Protein AF-A0A1Z9DWP8-F1 (afdb_monomer_lite)

Secondary structure (DSSP, 8-state):
-PPPP--TT--TT----HHHHHHHHHHHHHHHHHHHHHHHHHS---HHHHHHHHHHHHHHHHHHHHHHHHHHHHHHHHHHHHHH-----GGGS-GGGGHHHHHHHHHHHHT-

pLDDT: mean 84.22, std 15.99, range [38.56, 97.0]

Sequence (112 aa):
MPKPIPIDSVTPDDLCSRGEFKAQRDKLESLLREASKAALSQADVPAAERRRAETTLERDVEQRLQRLILRAKGIVSEEMLVRHQREIPVDEIPDYAVTHLLVELGEQELRS

Foldseek 3Di:
DDDDDPPVVPPPDPLQDPVLLVVLLVVLLVLQLVLLVVVVVPDPDDPVCSVVSNVVSNVVSVVVSVVQLLVLLVVVQVCCCPVVVDHDDSVNDDSSNSSVSSVVSSVVVSVD

Structure (mmCIF, N/CA/C/O backbone):
data_AF-A0A1Z9DWP8-F1
#
_entry.id   AF-A0A1Z9DWP8-F1
#
loop_
_atom_site.group_PDB
_atom_site.id
_atom_site.type_symbol
_atom_site.label_atom_id
_atom_site.label_alt_id
_atom_site.label_comp_id
_atom_site.label_asym_id
_atom_site.label_entity_id
_atom_site.label_seq_id
_atom_site.pdbx_PDB_ins_code
_atom_site.Cartn_x
_atom_site.Cartn_y
_atom_si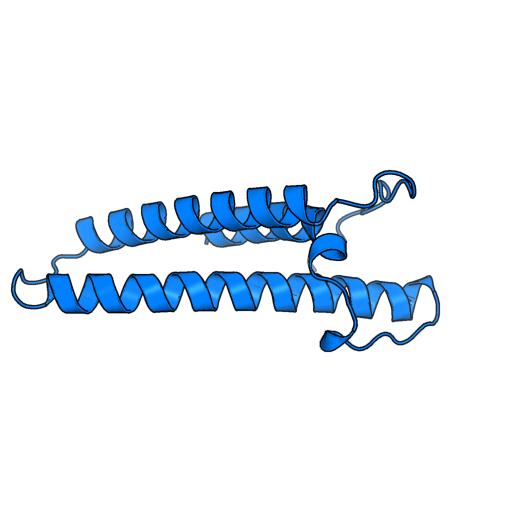te.Cartn_z
_atom_site.occupancy
_atom_site.B_iso_or_equiv
_atom_site.auth_seq_id
_atom_site.auth_comp_id
_atom_site.auth_asym_id
_atom_site.auth_atom_id
_atom_site.pdbx_PDB_model_num
ATOM 1 N N . MET A 1 1 ? -15.247 -6.890 -19.245 1.00 38.56 1 MET A N 1
ATOM 2 C CA . MET A 1 1 ? -13.783 -6.792 -19.412 1.00 38.56 1 MET A CA 1
ATOM 3 C C . MET A 1 1 ? -13.350 -5.440 -18.872 1.00 38.56 1 MET A C 1
ATOM 5 O O . MET A 1 1 ? -13.897 -4.449 -19.350 1.00 38.56 1 MET A O 1
ATOM 9 N N . PRO A 1 2 ? -12.507 -5.370 -17.831 1.00 42.38 2 PRO A N 1
ATOM 10 C CA . PRO A 1 2 ? -12.035 -4.091 -17.318 1.00 42.38 2 PRO A CA 1
ATOM 11 C C . PRO A 1 2 ? -11.121 -3.440 -18.361 1.00 42.38 2 PRO A C 1
ATOM 13 O O . PRO A 1 2 ? -10.312 -4.102 -19.007 1.00 42.38 2 PRO A O 1
ATOM 16 N N . LYS A 1 3 ? -11.343 -2.147 -18.583 1.00 41.00 3 LYS A N 1
ATOM 17 C CA . LYS A 1 3 ? -10.651 -1.327 -19.578 1.00 41.00 3 LYS A CA 1
ATOM 18 C C . LYS A 1 3 ? -9.182 -1.168 -19.148 1.00 41.00 3 LYS A C 1
ATOM 20 O O . LYS A 1 3 ? -8.969 -0.875 -17.972 1.00 41.00 3 LYS A O 1
ATOM 25 N N . PRO A 1 4 ? -8.190 -1.345 -20.039 1.00 45.81 4 PRO A N 1
ATOM 26 C CA . PRO A 1 4 ? -6.804 -1.056 -19.695 1.00 45.81 4 PRO A CA 1
ATOM 27 C C . PRO A 1 4 ? -6.681 0.440 -19.395 1.00 45.81 4 PRO A C 1
ATOM 29 O O . PRO A 1 4 ? -7.149 1.276 -20.171 1.00 45.81 4 PRO A O 1
ATOM 32 N N . ILE A 1 5 ? -6.125 0.764 -18.229 1.00 53.78 5 ILE A N 1
ATOM 33 C CA . ILE A 1 5 ? -5.835 2.140 -17.827 1.00 53.78 5 ILE A CA 1
ATOM 34 C C . ILE A 1 5 ? -4.686 2.618 -18.730 1.00 53.78 5 ILE A C 1
ATOM 36 O O . ILE A 1 5 ? -3.637 1.970 -18.741 1.00 53.78 5 ILE A O 1
ATOM 40 N N . PRO A 1 6 ? -4.857 3.686 -19.528 1.00 45.09 6 PRO A N 1
ATOM 41 C CA . PRO A 1 6 ? -3.777 4.210 -20.348 1.00 45.09 6 PRO A CA 1
ATOM 42 C C . PRO A 1 6 ? -2.810 4.978 -19.444 1.00 45.09 6 PRO A C 1
ATOM 44 O O . PRO A 1 6 ? -3.057 6.130 -19.098 1.00 45.09 6 PRO A O 1
ATOM 47 N N . ILE A 1 7 ? -1.713 4.328 -19.055 1.00 54.25 7 ILE A N 1
ATOM 48 C CA . ILE A 1 7 ? -0.571 4.956 -18.374 1.00 54.25 7 ILE A CA 1
ATOM 49 C C . ILE A 1 7 ? 0.404 5.474 -19.445 1.00 54.25 7 ILE A C 1
ATOM 51 O O . ILE A 1 7 ? 1.551 5.045 -19.524 1.00 54.25 7 ILE A O 1
ATOM 55 N N . ASP A 1 8 ? -0.074 6.348 -20.333 1.00 44.00 8 ASP A N 1
ATOM 56 C CA . ASP A 1 8 ? 0.761 7.020 -21.350 1.00 44.00 8 ASP A CA 1
ATOM 57 C C . ASP A 1 8 ? 1.353 8.345 -20.832 1.00 44.00 8 ASP A C 1
ATOM 59 O O . ASP A 1 8 ? 1.850 9.171 -21.593 1.00 44.00 8 ASP A O 1
ATOM 63 N N . SER A 1 9 ? 1.347 8.549 -19.513 1.00 40.53 9 SER A N 1
ATOM 64 C CA . SER A 1 9 ? 2.033 9.654 -18.837 1.00 40.53 9 SER A CA 1
ATOM 65 C C . SER A 1 9 ? 3.216 9.179 -17.993 1.00 40.53 9 SER A C 1
ATOM 67 O O . SER A 1 9 ? 3.551 9.811 -16.993 1.00 40.53 9 SER 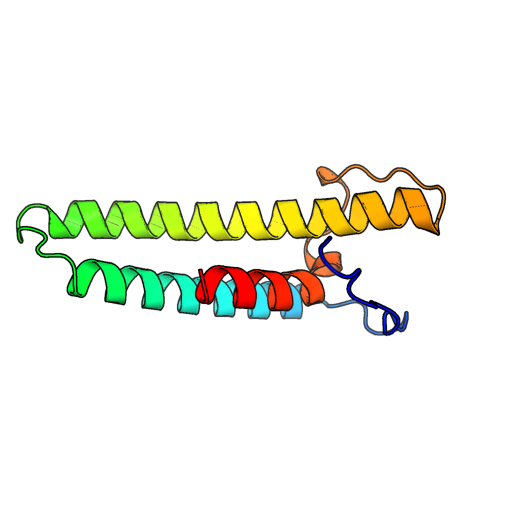A O 1
ATOM 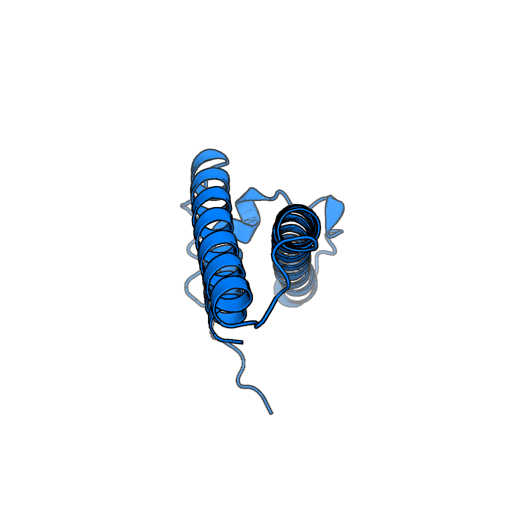69 N N . VAL A 1 10 ? 3.873 8.079 -18.380 1.00 48.06 10 VAL A N 1
ATOM 70 C CA . VAL A 1 10 ? 5.217 7.763 -17.872 1.00 48.06 10 VAL A CA 1
ATOM 71 C C . VAL A 1 10 ? 6.210 8.653 -18.620 1.00 48.06 10 VAL A C 1
ATOM 73 O O . VAL A 1 10 ? 6.958 8.209 -19.485 1.00 48.06 10 VAL A O 1
ATOM 76 N N . THR A 1 11 ? 6.172 9.957 -18.339 1.00 43.41 11 THR A N 1
ATOM 77 C CA . THR A 1 11 ? 7.302 10.835 -18.640 1.00 43.41 11 THR A CA 1
ATOM 78 C C . THR A 1 11 ? 8.495 10.358 -17.811 1.00 43.41 11 THR A C 1
ATOM 80 O O . THR A 1 11 ? 8.395 10.321 -16.581 1.00 43.41 11 THR A O 1
ATOM 83 N N . PRO A 1 12 ? 9.614 9.980 -18.446 1.00 52.19 12 PRO A N 1
ATOM 84 C CA . PRO A 1 12 ? 10.823 9.590 -17.749 1.00 52.19 12 PRO A CA 1
ATOM 85 C C . PRO A 1 12 ? 11.597 10.861 -17.388 1.00 52.19 12 PRO A C 1
ATOM 87 O O . PRO A 1 12 ? 12.427 11.269 -18.181 1.00 52.19 12 PRO A O 1
ATOM 90 N N . ASP A 1 13 ? 11.306 11.513 -16.254 1.00 41.75 13 ASP A N 1
ATOM 91 C CA . ASP A 1 13 ? 12.200 12.561 -15.706 1.00 41.75 13 ASP A CA 1
ATOM 92 C C . ASP A 1 13 ? 11.973 12.918 -14.221 1.00 41.75 13 ASP A C 1
ATOM 94 O O . ASP A 1 13 ? 12.925 13.320 -13.557 1.00 41.75 13 ASP A O 1
ATOM 98 N N . ASP A 1 14 ? 10.795 12.675 -13.634 1.00 48.16 14 ASP A N 1
ATOM 99 C CA . ASP A 1 14 ? 10.634 12.741 -12.172 1.00 48.16 14 ASP A CA 1
ATOM 100 C C . ASP A 1 14 ? 10.776 11.336 -11.584 1.00 48.16 14 ASP A C 1
ATOM 102 O O . ASP A 1 14 ? 9.808 10.605 -11.369 1.00 48.16 14 ASP A O 1
ATOM 106 N N . LEU A 1 15 ? 12.024 10.928 -11.339 1.00 56.00 15 LEU A N 1
ATOM 107 C CA . LEU A 1 15 ? 12.308 9.825 -10.425 1.00 56.00 15 LEU A CA 1
ATOM 108 C C . LEU A 1 15 ? 11.670 10.182 -9.079 1.00 56.00 15 LEU A C 1
ATOM 110 O O . LEU A 1 15 ? 12.280 10.922 -8.306 1.00 56.00 15 LEU A O 1
ATOM 114 N N . CYS A 1 16 ? 10.459 9.676 -8.806 1.00 65.06 16 CYS A N 1
ATOM 115 C CA . CYS A 1 16 ? 9.807 9.870 -7.517 1.00 65.06 16 CYS A CA 1
ATOM 116 C C . CYS A 1 16 ? 10.829 9.574 -6.423 1.00 65.06 16 CYS A C 1
ATOM 118 O O . CYS A 1 16 ? 11.424 8.495 -6.352 1.00 65.06 16 CYS A O 1
ATOM 120 N N . SER A 1 17 ? 11.094 10.579 -5.607 1.00 82.94 17 SER A N 1
ATOM 121 C CA . SER A 1 17 ? 12.108 10.507 -4.582 1.00 82.94 17 SER A CA 1
ATOM 122 C C . SER A 1 17 ? 11.655 9.555 -3.478 1.00 82.94 17 SER A C 1
ATOM 124 O O . SER A 1 17 ? 10.467 9.356 -3.213 1.00 82.94 17 SER A O 1
ATOM 126 N N . ARG A 1 18 ? 12.621 9.005 -2.735 1.00 87.19 18 ARG A N 1
ATOM 127 C CA . ARG A 1 18 ? 12.322 8.254 -1.501 1.00 87.19 18 ARG A CA 1
ATOM 128 C C . ARG A 1 18 ? 11.477 9.075 -0.515 1.00 87.19 18 ARG A C 1
ATOM 130 O O . ARG A 1 18 ? 10.720 8.498 0.260 1.00 87.19 18 ARG A O 1
ATOM 137 N N . GLY A 1 19 ? 11.623 10.403 -0.539 1.00 89.00 19 GLY A N 1
ATOM 138 C CA . GLY A 1 19 ? 10.850 11.330 0.284 1.00 89.00 19 GLY A CA 1
ATOM 139 C C . GLY A 1 19 ? 9.382 11.400 -0.131 1.00 89.00 19 GLY A C 1
ATOM 140 O O . GLY A 1 19 ? 8.513 11.289 0.728 1.00 89.00 19 GLY A O 1
ATOM 141 N N . GLU A 1 20 ? 9.103 11.512 -1.428 1.00 90.19 20 GLU A N 1
ATOM 142 C CA . GLU A 1 20 ? 7.732 11.527 -1.958 1.00 90.19 20 GLU A CA 1
ATOM 143 C C . GLU A 1 20 ? 7.020 10.203 -1.728 1.00 90.19 20 GLU A C 1
ATOM 145 O O . GLU A 1 20 ? 5.876 10.198 -1.280 1.00 90.19 20 GLU A O 1
ATOM 150 N N . PHE A 1 21 ? 7.719 9.084 -1.937 1.00 93.06 21 PHE A N 1
ATOM 151 C CA . PHE A 1 21 ? 7.178 7.774 -1.597 1.00 93.06 21 PHE A CA 1
ATOM 152 C C . PHE A 1 21 ? 6.761 7.711 -0.130 1.00 93.06 21 PHE A C 1
ATOM 154 O O . PHE A 1 21 ? 5.638 7.323 0.185 1.00 93.06 21 PHE A O 1
ATOM 161 N N . LYS A 1 22 ? 7.656 8.128 0.774 1.00 94.06 22 LYS A N 1
ATOM 162 C CA . LYS A 1 22 ? 7.370 8.132 2.206 1.00 94.06 22 LYS A CA 1
ATOM 163 C C . LYS A 1 22 ? 6.182 9.038 2.530 1.00 94.06 22 LYS A C 1
ATOM 165 O O . LYS A 1 22 ? 5.280 8.604 3.232 1.00 94.06 22 LYS A O 1
ATOM 170 N N . ALA A 1 23 ? 6.143 10.251 1.984 1.00 93.62 23 ALA A N 1
ATOM 171 C CA . ALA A 1 23 ? 5.039 11.181 2.203 1.00 93.62 23 ALA A CA 1
ATOM 172 C C . ALA A 1 23 ? 3.698 10.603 1.725 1.00 93.62 23 ALA A C 1
ATOM 174 O O . ALA A 1 23 ? 2.692 10.704 2.428 1.00 93.62 23 ALA A O 1
ATOM 175 N N . GLN A 1 24 ? 3.684 9.955 0.559 1.00 93.19 24 GLN A N 1
ATOM 176 C CA . GLN A 1 24 ? 2.482 9.330 0.023 1.00 93.19 24 GLN A CA 1
ATOM 177 C C . GLN A 1 24 ? 2.055 8.109 0.843 1.00 93.19 24 GLN A C 1
ATOM 179 O O . GLN A 1 24 ? 0.867 7.933 1.113 1.00 93.19 24 GLN A O 1
ATOM 184 N N . ARG A 1 25 ? 3.018 7.296 1.285 1.00 94.69 25 ARG A N 1
ATOM 185 C CA . ARG A 1 25 ? 2.784 6.161 2.178 1.00 94.69 25 ARG A CA 1
ATOM 186 C C . ARG A 1 25 ? 2.174 6.615 3.503 1.00 94.69 25 ARG A C 1
ATOM 188 O O . ARG A 1 25 ? 1.147 6.080 3.904 1.00 94.69 25 ARG A O 1
ATOM 195 N N . ASP A 1 26 ? 2.770 7.619 4.141 1.00 95.44 26 ASP A N 1
ATOM 196 C CA . ASP A 1 26 ? 2.329 8.163 5.430 1.00 95.44 26 ASP A CA 1
ATOM 197 C C . ASP A 1 26 ? 0.924 8.786 5.308 1.00 95.44 26 ASP A C 1
ATOM 199 O O . ASP A 1 26 ? 0.061 8.587 6.167 1.00 95.44 26 ASP A O 1
ATOM 203 N N . LYS A 1 27 ? 0.650 9.485 4.197 1.00 95.25 27 LYS A N 1
ATOM 204 C CA . LYS A 1 27 ? -0.685 10.012 3.886 1.00 95.25 27 LYS A CA 1
ATOM 205 C C . LYS A 1 27 ? -1.717 8.889 3.767 1.00 95.25 27 LYS A C 1
ATOM 207 O O . LYS A 1 27 ? -2.791 8.983 4.359 1.00 95.25 27 LYS A O 1
ATOM 212 N N . LEU A 1 28 ? -1.403 7.836 3.013 1.00 94.69 28 LEU A N 1
ATOM 213 C CA . LEU A 1 28 ? -2.304 6.701 2.824 1.00 94.69 28 LEU A CA 1
ATOM 214 C C . LEU A 1 28 ? -2.536 5.933 4.132 1.00 94.69 28 LEU A C 1
ATOM 216 O O . LEU A 1 28 ? -3.670 5.564 4.426 1.00 94.69 28 LEU A O 1
ATOM 220 N N . GLU A 1 29 ? -1.495 5.756 4.947 1.00 95.56 29 GLU A N 1
ATOM 221 C CA . GLU A 1 29 ? -1.600 5.167 6.284 1.00 95.56 29 GLU A CA 1
ATOM 222 C C . GLU A 1 29 ? -2.587 5.953 7.163 1.00 95.56 29 GLU A C 1
ATOM 224 O O . GLU A 1 29 ? -3.473 5.357 7.778 1.00 95.56 29 GLU A O 1
ATOM 229 N N . SER A 1 30 ? -2.488 7.290 7.180 1.00 95.44 30 SER A N 1
ATOM 230 C CA . SER A 1 30 ? -3.418 8.144 7.933 1.00 95.44 30 SER A CA 1
ATOM 231 C C . SER A 1 30 ? -4.862 7.958 7.470 1.00 95.44 30 SER A C 1
ATOM 233 O O . SER A 1 30 ? -5.748 7.756 8.300 1.00 95.44 30 SER A O 1
ATOM 235 N N . LEU A 1 31 ? -5.096 7.956 6.154 1.00 94.44 31 LEU A N 1
ATOM 236 C CA . LEU A 1 31 ? -6.434 7.790 5.581 1.00 94.44 31 LEU A CA 1
ATOM 237 C C . LEU A 1 31 ? -7.030 6.411 5.899 1.00 94.44 31 LEU A C 1
ATOM 239 O O . LEU A 1 31 ? -8.187 6.318 6.307 1.00 94.44 31 LEU A O 1
ATOM 243 N N . LEU A 1 32 ? -6.241 5.340 5.772 1.00 93.06 32 LEU A N 1
ATOM 244 C CA . LEU A 1 32 ? -6.676 3.983 6.116 1.00 93.06 32 LEU A CA 1
ATOM 245 C C . LEU A 1 32 ? -6.989 3.853 7.609 1.00 93.06 32 LEU A C 1
ATOM 247 O O . LEU A 1 32 ? -7.978 3.216 7.985 1.00 93.06 32 LEU A O 1
ATOM 251 N N . ARG A 1 33 ? -6.180 4.478 8.470 1.00 93.75 33 ARG A N 1
ATOM 252 C CA . ARG A 1 33 ? -6.411 4.512 9.917 1.00 93.75 33 ARG A CA 1
ATOM 253 C C . ARG A 1 33 ? -7.691 5.273 10.261 1.00 93.75 33 ARG A C 1
ATOM 255 O O . ARG A 1 33 ? -8.464 4.805 11.094 1.00 93.75 33 ARG A O 1
ATOM 262 N N . GLU A 1 34 ? -7.938 6.417 9.631 1.00 92.06 34 GLU A N 1
ATOM 263 C CA . GLU A 1 34 ? -9.166 7.200 9.813 1.00 92.06 34 GLU A CA 1
ATOM 264 C C . GLU A 1 34 ? -10.408 6.426 9.363 1.00 92.06 34 GLU A C 1
ATOM 266 O O . GLU A 1 34 ? -11.358 6.301 10.140 1.00 92.06 34 GLU A O 1
ATOM 271 N N . ALA A 1 35 ? -10.372 5.826 8.171 1.00 88.88 35 ALA A N 1
ATOM 272 C CA . ALA A 1 35 ? -11.450 4.982 7.659 1.00 88.88 35 ALA A CA 1
ATOM 273 C C . ALA A 1 35 ? -11.735 3.791 8.591 1.00 88.88 35 ALA A C 1
ATOM 275 O O . ALA A 1 35 ? -12.885 3.524 8.945 1.00 88.88 35 ALA A O 1
ATOM 276 N N . SER A 1 36 ? -10.686 3.125 9.075 1.00 88.06 36 SER A N 1
ATOM 277 C CA . SER A 1 36 ? -10.805 1.989 9.994 1.00 88.06 36 SER A CA 1
ATOM 278 C C . SER A 1 36 ? -11.395 2.390 11.352 1.00 88.06 36 SER A C 1
ATOM 280 O O . SER A 1 36 ? -12.249 1.691 11.899 1.00 88.06 36 SER A O 1
ATOM 282 N N . LYS A 1 37 ? -10.988 3.543 11.898 1.00 87.94 37 LYS A N 1
ATOM 283 C CA . LYS A 1 37 ? -11.557 4.094 13.139 1.00 87.94 37 LYS A CA 1
ATOM 284 C C . LYS A 1 37 ? -13.018 4.501 12.972 1.00 87.94 37 LYS A C 1
ATOM 286 O O . LYS A 1 37 ? -13.810 4.278 13.890 1.00 87.94 37 LYS A O 1
ATOM 291 N N . ALA A 1 38 ? -13.379 5.080 11.826 1.00 87.31 38 ALA A N 1
ATOM 292 C CA . ALA A 1 38 ? -14.763 5.406 11.508 1.00 87.31 38 ALA A CA 1
ATOM 293 C C . ALA A 1 38 ? -15.621 4.132 11.457 1.00 87.31 38 ALA A C 1
ATOM 295 O O . ALA A 1 38 ? -16.662 4.080 12.111 1.00 8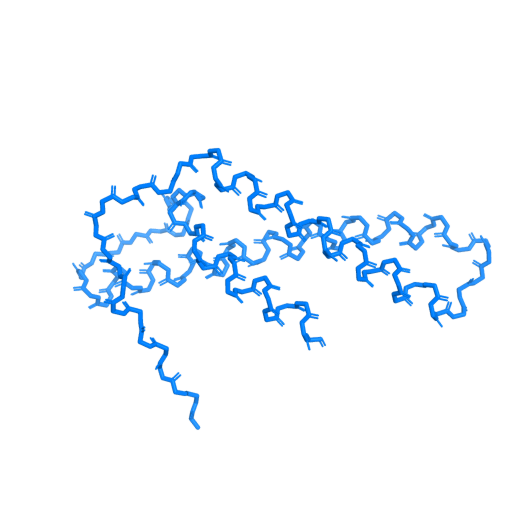7.31 38 ALA A O 1
ATOM 296 N N . ALA A 1 39 ? -15.134 3.077 10.795 1.00 85.75 39 ALA A N 1
ATOM 297 C CA . ALA A 1 39 ? -15.805 1.780 10.738 1.00 85.75 39 ALA A CA 1
ATOM 298 C C . ALA A 1 39 ? -15.976 1.141 12.130 1.00 85.75 39 ALA A C 1
ATOM 300 O O . ALA A 1 39 ? -17.075 0.716 12.480 1.00 85.75 39 ALA A O 1
ATOM 301 N N . LEU A 1 40 ? -14.934 1.141 12.973 1.00 84.94 40 LEU A N 1
ATOM 302 C CA . LEU A 1 40 ? -15.049 0.660 14.358 1.00 84.94 40 LEU A CA 1
ATOM 303 C C . LEU A 1 40 ? -16.019 1.478 15.208 1.00 84.94 40 LEU A C 1
ATOM 305 O O . LEU A 1 40 ? -16.633 0.929 16.114 1.00 84.94 40 LEU A O 1
ATOM 309 N N . SER A 1 41 ? -16.118 2.785 14.968 1.00 81.25 41 SER A N 1
ATOM 310 C CA . SER A 1 41 ? -17.026 3.645 15.734 1.00 81.25 41 SER A CA 1
ATOM 311 C C . SER A 1 41 ? -18.487 3.425 15.348 1.00 81.25 41 SER A C 1
ATOM 313 O O . SER A 1 41 ? -19.367 3.659 16.169 1.00 81.25 41 SER A O 1
ATOM 315 N N . GLN A 1 42 ? -18.742 2.984 14.114 1.00 81.38 42 GLN A N 1
ATOM 316 C CA . GLN A 1 42 ? -20.069 2.576 13.649 1.00 81.38 42 GLN A CA 1
ATOM 317 C C . GLN A 1 42 ? -20.429 1.151 14.084 1.00 81.38 42 GLN A C 1
ATOM 319 O O . GLN A 1 42 ? -21.608 0.829 14.210 1.00 81.38 42 GLN A O 1
ATOM 324 N N . ALA A 1 43 ? -19.431 0.298 14.307 1.00 78.81 43 ALA A N 1
ATOM 325 C CA . ALA A 1 43 ? -19.638 -1.037 14.838 1.00 78.81 43 ALA A CA 1
ATOM 326 C C . ALA A 1 43 ? -19.991 -0.977 16.335 1.00 78.81 43 ALA A C 1
ATOM 328 O O . ALA A 1 43 ? -19.342 -0.275 17.112 1.00 78.81 43 ALA A O 1
ATOM 329 N N . ASP A 1 44 ? -20.996 -1.747 16.754 1.00 78.19 44 ASP A N 1
ATOM 330 C CA . ASP A 1 44 ? -21.409 -1.857 18.160 1.00 78.19 44 ASP A CA 1
ATOM 331 C C . ASP A 1 44 ? -20.430 -2.753 18.943 1.00 78.19 44 ASP A C 1
ATOM 333 O O . ASP A 1 44 ? -20.729 -3.882 19.331 1.00 78.19 44 ASP A O 1
ATOM 337 N N . VAL A 1 45 ? -19.183 -2.285 19.073 1.00 78.81 45 VAL A N 1
ATOM 338 C CA . VAL A 1 45 ? -18.102 -3.015 19.743 1.00 78.81 45 VAL A CA 1
ATOM 339 C C . VAL A 1 45 ? -18.163 -2.745 21.248 1.00 78.81 45 VAL A C 1
ATOM 341 O O . VAL A 1 45 ? -18.038 -1.585 21.666 1.00 78.81 45 VAL A O 1
ATOM 344 N N . PRO A 1 46 ? -18.262 -3.788 22.095 1.00 80.94 46 PRO A N 1
ATOM 345 C CA . PRO A 1 46 ? -18.248 -3.627 23.543 1.00 80.94 46 PRO A CA 1
ATOM 346 C C . PRO A 1 46 ? -16.999 -2.880 24.027 1.00 80.94 46 PRO A C 1
ATOM 348 O O . PRO A 1 46 ? -15.882 -3.125 23.564 1.00 80.94 46 PRO A O 1
ATOM 351 N N . ALA A 1 47 ? -17.151 -2.016 25.035 1.00 77.50 47 ALA A N 1
ATOM 352 C CA . ALA A 1 47 ? -16.044 -1.221 25.581 1.00 77.50 47 ALA A CA 1
ATOM 353 C C . ALA A 1 47 ? -14.846 -2.076 26.052 1.00 77.50 47 ALA A C 1
ATOM 355 O O . ALA A 1 47 ? -13.698 -1.640 25.956 1.00 77.50 47 ALA A O 1
ATOM 356 N N . ALA A 1 48 ? -15.106 -3.307 26.508 1.00 79.56 48 ALA A N 1
ATOM 357 C CA . ALA A 1 48 ? -14.084 -4.272 26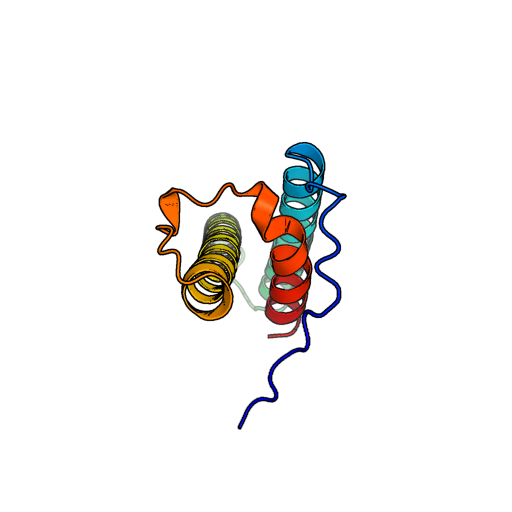.914 1.00 79.56 48 ALA A CA 1
ATOM 358 C C . ALA A 1 48 ? -13.228 -4.789 25.740 1.00 79.56 48 ALA A C 1
ATOM 360 O O . ALA A 1 48 ? -12.062 -5.132 25.929 1.00 79.56 48 ALA A O 1
ATOM 361 N N . GLU A 1 49 ? -13.777 -4.811 24.525 1.00 83.44 49 GLU A N 1
ATOM 362 C CA . GLU A 1 49 ? -13.104 -5.309 23.320 1.00 83.44 49 GLU A CA 1
ATOM 363 C C . GLU A 1 49 ? -12.477 -4.187 22.490 1.00 83.44 49 GLU A C 1
ATOM 365 O O . GLU A 1 49 ? -11.593 -4.438 21.671 1.00 83.44 49 GLU A O 1
ATOM 370 N N . ARG A 1 50 ? -12.857 -2.934 22.757 1.00 80.31 50 ARG A N 1
ATOM 371 C CA . ARG A 1 50 ? -12.434 -1.757 21.990 1.00 80.31 50 ARG A CA 1
ATOM 372 C C . ARG A 1 50 ? -10.914 -1.609 21.878 1.00 80.31 50 ARG A C 1
ATOM 374 O O . ARG A 1 50 ? -10.406 -1.432 20.778 1.00 80.31 50 ARG A O 1
ATOM 381 N N . ARG A 1 51 ? -10.164 -1.792 22.973 1.00 80.38 51 ARG A N 1
ATOM 382 C CA . ARG A 1 51 ? -8.683 -1.730 22.943 1.00 80.38 51 ARG A CA 1
ATOM 383 C C . ARG A 1 51 ? -8.053 -2.835 22.087 1.00 80.38 51 ARG A C 1
ATOM 385 O O . ARG A 1 51 ? -7.031 -2.625 21.431 1.00 80.38 51 ARG A O 1
ATOM 392 N N . ARG A 1 52 ? -8.650 -4.032 22.093 1.00 84.81 52 ARG A N 1
ATOM 393 C CA . ARG A 1 52 ? -8.195 -5.159 21.267 1.00 84.81 52 ARG A CA 1
ATOM 394 C C . ARG A 1 52 ? -8.526 -4.912 19.796 1.00 84.81 52 ARG A C 1
ATOM 396 O O . ARG A 1 52 ? -7.689 -5.194 18.939 1.00 84.81 52 ARG A O 1
ATOM 403 N N . ALA A 1 53 ? -9.702 -4.355 19.521 1.00 82.75 53 ALA A N 1
ATOM 404 C CA . ALA A 1 53 ? -10.124 -3.957 18.186 1.00 82.75 53 ALA A CA 1
ATOM 405 C C . ALA A 1 53 ? -9.194 -2.878 17.605 1.00 82.75 53 ALA A C 1
ATOM 407 O O . ALA A 1 53 ? -8.686 -3.054 16.504 1.00 82.75 53 ALA A O 1
ATOM 408 N N . GLU A 1 54 ? -8.858 -1.840 18.377 1.00 83.50 5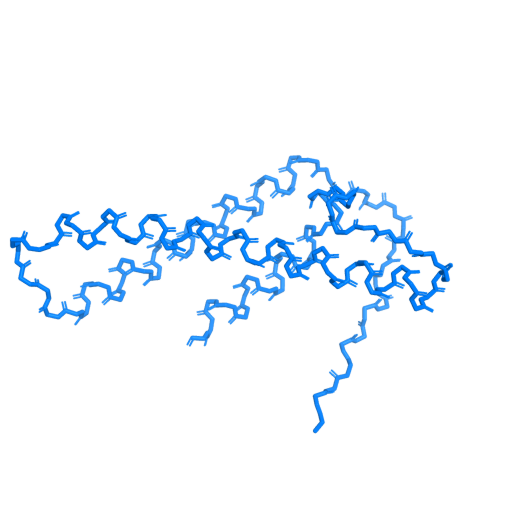4 GLU A N 1
ATOM 409 C CA . GLU A 1 54 ? -7.907 -0.788 17.977 1.00 83.50 54 GLU A CA 1
ATOM 410 C C . GLU A 1 54 ? -6.516 -1.351 17.642 1.00 83.50 54 GLU A C 1
ATOM 412 O O . GLU A 1 54 ? -5.954 -1.044 16.596 1.00 83.50 54 GLU A O 1
ATOM 417 N N . THR A 1 55 ? -5.977 -2.246 18.477 1.00 84.94 55 THR A N 1
ATOM 418 C CA . THR A 1 55 ? -4.674 -2.888 18.203 1.00 84.94 55 THR A CA 1
ATOM 419 C C . THR A 1 55 ? -4.713 -3.751 16.937 1.00 84.94 55 THR A C 1
ATOM 421 O O . THR A 1 55 ? -3.724 -3.864 16.212 1.00 84.94 55 THR A O 1
ATOM 424 N N . THR A 1 56 ? -5.854 -4.391 16.676 1.00 88.69 56 THR A N 1
ATOM 425 C CA . THR A 1 56 ? -6.052 -5.222 15.482 1.00 88.69 56 THR A CA 1
ATOM 426 C C . THR A 1 56 ? -6.145 -4.358 14.229 1.00 88.69 56 THR A C 1
ATOM 428 O O . THR A 1 56 ? -5.563 -4.727 13.213 1.00 88.69 56 THR A O 1
ATOM 431 N N . LEU A 1 57 ? -6.781 -3.185 14.314 1.00 87.94 57 LEU A N 1
ATOM 432 C CA . LEU A 1 57 ? -6.818 -2.232 13.207 1.00 87.94 57 LEU A CA 1
ATOM 433 C C . LEU A 1 57 ? -5.435 -1.749 12.801 1.00 87.94 57 LEU A C 1
ATOM 435 O O . LEU A 1 57 ? -5.148 -1.712 11.615 1.00 87.94 57 LEU A O 1
ATOM 439 N N . GLU A 1 58 ? -4.577 -1.379 13.753 1.00 88.50 58 GLU A N 1
ATOM 440 C CA . GLU A 1 58 ? -3.239 -0.877 13.412 1.00 88.50 58 GLU A CA 1
ATOM 441 C C . GLU A 1 58 ? -2.434 -1.928 12.631 1.00 88.50 58 GLU A C 1
ATOM 443 O O . GLU A 1 58 ? -1.735 -1.608 11.672 1.00 88.50 58 GLU A O 1
ATOM 448 N N . ARG A 1 59 ? -2.599 -3.211 12.979 1.00 90.19 59 ARG A N 1
ATOM 449 C CA . ARG A 1 59 ? -2.009 -4.318 12.213 1.00 90.19 59 ARG A CA 1
ATOM 450 C C . ARG A 1 59 ? -2.654 -4.489 10.840 1.00 90.19 59 ARG A C 1
ATOM 452 O O . ARG A 1 59 ? -1.939 -4.774 9.885 1.00 90.19 59 ARG A O 1
ATOM 459 N N . ASP A 1 60 ? -3.971 -4.340 10.740 1.00 91.88 60 ASP A N 1
ATOM 460 C CA . ASP A 1 60 ? -4.680 -4.439 9.461 1.00 91.88 60 ASP A CA 1
ATOM 461 C C . ASP A 1 60 ? -4.284 -3.302 8.507 1.00 91.88 60 ASP A C 1
ATOM 463 O O . ASP A 1 60 ? -4.027 -3.555 7.335 1.00 91.88 60 ASP A O 1
ATOM 467 N N . VAL A 1 61 ? -4.136 -2.071 9.009 1.00 93.06 61 VAL A N 1
ATOM 468 C CA . VAL A 1 61 ? -3.673 -0.911 8.227 1.00 93.06 61 VAL A CA 1
ATOM 469 C C . VAL A 1 61 ? -2.283 -1.165 7.648 1.00 93.06 61 VAL A C 1
ATOM 471 O O . VAL A 1 61 ? -2.093 -1.014 6.441 1.00 93.06 61 VAL A O 1
ATOM 474 N N . GLU A 1 62 ? -1.331 -1.612 8.471 1.00 93.69 62 GLU A N 1
ATOM 475 C CA . GLU A 1 62 ? 0.022 -1.943 8.009 1.00 93.69 62 GLU A CA 1
ATOM 476 C C . GLU A 1 62 ? -0.008 -3.054 6.945 1.00 93.69 62 GLU A C 1
ATOM 478 O O . GLU A 1 62 ? 0.621 -2.941 5.893 1.00 93.69 62 GLU A O 1
ATOM 483 N N . GLN A 1 63 ? -0.795 -4.112 7.164 1.00 94.69 63 GLN A N 1
ATOM 484 C CA . GLN A 1 63 ? -0.926 -5.203 6.197 1.00 94.69 63 GLN A CA 1
ATOM 485 C C . GLN A 1 63 ? -1.564 -4.750 4.880 1.00 94.69 63 GLN A C 1
ATOM 487 O O . GLN A 1 63 ? -1.120 -5.170 3.811 1.00 94.69 63 GLN A O 1
ATOM 492 N N . ARG A 1 64 ? -2.596 -3.900 4.928 1.00 93.88 64 ARG A N 1
ATOM 493 C CA . ARG A 1 64 ? -3.214 -3.313 3.730 1.00 93.88 64 ARG A CA 1
ATOM 494 C C . ARG A 1 64 ? -2.200 -2.497 2.948 1.00 93.88 64 ARG A C 1
ATOM 496 O O . ARG A 1 64 ? -2.052 -2.710 1.749 1.00 93.88 64 ARG A O 1
ATOM 503 N N . LEU A 1 65 ? -1.453 -1.634 3.628 1.00 95.19 65 LEU A N 1
ATOM 504 C CA . LEU A 1 65 ? -0.425 -0.812 3.005 1.00 95.19 65 LEU A CA 1
ATOM 505 C C . LEU A 1 65 ? 0.655 -1.670 2.324 1.00 95.19 65 LEU A C 1
ATOM 507 O O . LEU A 1 65 ? 0.986 -1.433 1.163 1.00 95.19 65 LEU A O 1
ATOM 511 N N . GLN A 1 66 ? 1.145 -2.717 2.994 1.00 95.06 66 GLN A N 1
ATOM 512 C CA . GLN A 1 66 ? 2.109 -3.659 2.415 1.00 95.06 66 GLN A CA 1
ATOM 513 C C . GLN A 1 66 ? 1.548 -4.393 1.191 1.00 95.06 66 GLN A C 1
ATOM 515 O O . GLN A 1 66 ? 2.242 -4.522 0.181 1.00 95.06 66 GLN A O 1
ATOM 520 N N . ARG A 1 67 ? 0.281 -4.834 1.239 1.00 96.00 67 ARG A N 1
ATOM 521 C CA . ARG A 1 67 ? -0.395 -5.455 0.087 1.00 96.00 67 ARG A CA 1
ATOM 522 C C . ARG A 1 67 ? -0.499 -4.493 -1.094 1.00 96.00 67 ARG A C 1
ATOM 524 O O . ARG A 1 67 ? -0.258 -4.913 -2.224 1.00 96.00 67 ARG A O 1
ATOM 531 N N . LEU A 1 68 ? -0.815 -3.220 -0.850 1.00 95.94 68 LEU A N 1
ATOM 532 C CA . LEU A 1 68 ? -0.893 -2.202 -1.901 1.00 95.94 68 LEU A CA 1
ATOM 533 C C . LEU A 1 68 ? 0.473 -1.946 -2.540 1.00 95.94 68 LEU A C 1
ATOM 535 O O . LEU A 1 68 ? 0.567 -1.930 -3.765 1.00 95.94 68 LEU A O 1
ATOM 539 N N . ILE A 1 69 ? 1.534 -1.825 -1.737 1.00 95.81 69 ILE A N 1
ATOM 540 C CA . ILE A 1 69 ? 2.904 -1.651 -2.244 1.00 95.81 69 ILE A CA 1
ATOM 541 C C . ILE A 1 69 ? 3.329 -2.865 -3.079 1.00 95.81 69 ILE A C 1
ATOM 543 O O . ILE A 1 69 ? 3.814 -2.698 -4.196 1.00 95.81 69 ILE A O 1
ATOM 547 N N . LEU A 1 70 ? 3.112 -4.087 -2.584 1.00 97.00 70 LEU A N 1
ATOM 548 C CA . LEU A 1 70 ? 3.436 -5.311 -3.325 1.00 97.00 70 LEU A CA 1
ATOM 549 C C . LEU A 1 70 ? 2.660 -5.410 -4.639 1.00 97.00 70 LEU A C 1
ATOM 551 O O . LEU A 1 70 ? 3.238 -5.756 -5.666 1.00 97.00 70 LEU A O 1
ATOM 555 N N . ARG A 1 71 ? 1.369 -5.066 -4.628 1.00 96.69 71 ARG A N 1
ATOM 556 C CA . ARG A 1 71 ? 0.544 -5.030 -5.839 1.00 96.69 71 ARG A CA 1
ATOM 557 C C . ARG A 1 71 ? 1.075 -4.009 -6.841 1.00 96.69 71 ARG A C 1
ATOM 559 O O . ARG A 1 71 ? 1.192 -4.330 -8.018 1.00 96.69 71 ARG A O 1
ATOM 566 N N . ALA A 1 72 ? 1.435 -2.815 -6.377 1.00 96.06 72 ALA A N 1
ATOM 567 C CA . ALA A 1 72 ? 2.009 -1.771 -7.214 1.00 96.06 72 ALA A CA 1
ATOM 568 C C . ALA A 1 72 ? 3.334 -2.220 -7.856 1.00 96.06 72 ALA A C 1
ATOM 570 O O . ALA A 1 72 ? 3.545 -2.038 -9.052 1.00 96.06 72 ALA A O 1
ATOM 571 N N . LYS A 1 73 ? 4.199 -2.892 -7.088 1.00 96.00 73 LYS A N 1
ATOM 572 C CA . LYS A 1 73 ? 5.440 -3.479 -7.614 1.00 96.00 73 LYS A CA 1
ATOM 573 C C . LYS A 1 73 ? 5.175 -4.606 -8.607 1.00 96.00 73 LYS A C 1
ATOM 575 O O . LYS A 1 73 ? 5.863 -4.685 -9.615 1.00 96.00 73 LYS A O 1
ATOM 580 N N . GLY A 1 74 ? 4.162 -5.437 -8.364 1.00 96.25 74 GLY A N 1
ATOM 581 C CA . GLY A 1 74 ? 3.713 -6.457 -9.314 1.00 96.25 74 GLY A CA 1
ATOM 582 C C . GLY A 1 74 ? 3.314 -5.863 -10.667 1.00 96.25 74 GLY A C 1
ATOM 583 O O . GLY A 1 74 ? 3.735 -6.378 -11.695 1.00 96.25 74 GLY A O 1
ATOM 584 N N . ILE A 1 75 ? 2.592 -4.736 -10.665 1.00 95.75 75 ILE A N 1
ATOM 585 C CA . ILE A 1 75 ? 2.217 -4.015 -11.893 1.00 95.75 75 ILE A CA 1
ATOM 586 C C . ILE A 1 75 ? 3.463 -3.524 -12.641 1.00 95.75 75 ILE A C 1
ATOM 588 O O . ILE A 1 75 ? 3.568 -3.738 -13.844 1.00 95.75 75 ILE A O 1
ATOM 592 N N . VAL A 1 76 ? 4.434 -2.921 -11.944 1.00 93.38 76 VAL A N 1
ATOM 593 C CA . VAL A 1 76 ? 5.692 -2.488 -12.582 1.00 93.38 76 VAL A CA 1
ATOM 594 C C . VAL A 1 76 ? 6.490 -3.682 -13.110 1.00 93.38 76 VAL A C 1
ATOM 596 O O . VAL A 1 76 ? 7.028 -3.609 -14.207 1.00 93.38 76 VAL A O 1
ATOM 599 N N . SER A 1 77 ? 6.551 -4.792 -12.370 1.00 93.88 77 SER A N 1
ATOM 600 C CA . SER A 1 77 ? 7.218 -6.025 -12.812 1.00 93.88 77 SER A CA 1
ATOM 601 C C . SER A 1 77 ? 6.607 -6.560 -14.112 1.00 93.88 77 SER A C 1
ATOM 603 O O . SER A 1 77 ? 7.326 -6.823 -15.078 1.00 93.88 77 SER A O 1
ATOM 605 N N . GLU A 1 78 ? 5.276 -6.648 -14.169 1.00 95.25 78 GLU A N 1
ATOM 606 C CA . GLU A 1 78 ? 4.541 -7.073 -15.361 1.00 95.25 78 GLU A CA 1
ATOM 607 C C . GLU A 1 78 ? 4.753 -6.099 -16.526 1.00 95.25 78 GLU A C 1
ATOM 609 O O . GLU A 1 78 ? 5.004 -6.524 -17.654 1.00 95.25 78 GLU A O 1
ATOM 614 N N . GLU A 1 79 ? 4.734 -4.792 -16.261 1.00 91.94 79 GLU A N 1
ATOM 615 C CA . GLU A 1 79 ? 5.002 -3.778 -17.277 1.00 91.94 79 GLU A CA 1
ATOM 616 C C . GLU A 1 79 ? 6.416 -3.912 -17.859 1.00 91.94 79 GLU A C 1
ATOM 618 O O . GLU A 1 79 ? 6.586 -3.891 -19.080 1.00 91.94 79 GLU A O 1
ATOM 623 N N . MET A 1 80 ? 7.425 -4.108 -17.008 1.00 90.75 80 MET A N 1
ATOM 624 C CA . MET A 1 80 ? 8.809 -4.316 -17.436 1.00 90.75 80 MET A CA 1
ATOM 625 C C . MET A 1 80 ? 8.954 -5.568 -18.302 1.00 90.75 80 MET A C 1
ATOM 627 O O . MET A 1 80 ? 9.646 -5.539 -19.327 1.00 90.75 80 MET A O 1
ATOM 631 N N . LEU A 1 81 ? 8.242 -6.641 -17.956 1.00 93.38 81 LEU A N 1
ATOM 632 C CA . LEU A 1 81 ? 8.228 -7.861 -18.750 1.00 93.38 81 LEU A CA 1
ATOM 633 C C . LEU A 1 81 ? 7.560 -7.640 -20.115 1.00 93.38 81 LEU A C 1
ATOM 635 O O . LEU A 1 81 ? 8.121 -8.018 -21.142 1.00 93.38 81 LEU A O 1
ATOM 639 N N . VAL A 1 82 ? 6.388 -7.003 -20.147 1.00 94.00 82 VAL A N 1
ATOM 640 C CA . VAL A 1 82 ? 5.578 -6.853 -21.367 1.00 94.00 82 VAL A CA 1
ATOM 641 C C . VAL A 1 82 ? 6.139 -5.786 -22.308 1.00 94.00 82 VAL A C 1
ATOM 643 O O . VAL A 1 82 ? 6.266 -6.030 -23.508 1.00 94.00 82 VAL A O 1
ATOM 646 N N . ARG A 1 83 ? 6.471 -4.598 -21.791 1.00 91.44 83 ARG A N 1
ATOM 647 C CA . ARG A 1 83 ? 6.905 -3.450 -22.607 1.00 91.44 83 ARG A CA 1
ATOM 648 C C . ARG A 1 83 ? 8.388 -3.501 -22.945 1.00 91.44 83 ARG A C 1
ATOM 650 O O . ARG A 1 83 ? 8.779 -3.081 -24.032 1.00 91.44 83 ARG A O 1
ATOM 657 N N . HIS A 1 84 ? 9.208 -4.013 -22.029 1.00 89.25 84 HIS A N 1
ATOM 658 C CA . HIS A 1 84 ? 10.666 -3.942 -22.140 1.00 89.25 84 HIS A CA 1
ATOM 659 C C . HIS A 1 84 ? 11.339 -5.309 -22.295 1.00 89.25 84 HIS A C 1
ATOM 661 O O . HIS A 1 84 ? 12.564 -5.352 -22.401 1.00 89.25 84 HIS A O 1
ATOM 667 N N . GLN A 1 85 ? 10.570 -6.410 -22.329 1.00 92.12 85 GLN A N 1
ATOM 668 C CA . GLN A 1 85 ? 11.090 -7.787 -22.375 1.00 92.12 85 GLN A CA 1
ATOM 669 C C . GLN A 1 85 ? 12.136 -8.046 -21.283 1.00 92.12 85 GLN A C 1
ATOM 671 O O . GLN A 1 85 ? 13.093 -8.797 -21.472 1.00 92.12 85 GLN A O 1
ATOM 676 N N . ARG A 1 86 ? 11.964 -7.383 -20.135 1.00 92.25 86 ARG A N 1
ATOM 677 C CA . ARG A 1 86 ? 12.891 -7.442 -19.016 1.00 92.25 86 ARG A CA 1
ATOM 678 C C . ARG A 1 86 ? 12.159 -7.944 -17.789 1.00 92.25 86 ARG A C 1
ATOM 680 O O . ARG A 1 86 ? 11.333 -7.241 -17.218 1.00 92.25 86 ARG A O 1
ATOM 687 N N . GLU A 1 87 ? 12.520 -9.141 -17.356 1.00 93.38 87 GLU A N 1
ATOM 688 C CA . GLU A 1 87 ? 12.066 -9.671 -16.080 1.00 93.38 87 GLU A CA 1
ATOM 689 C C . GLU A 1 87 ? 12.783 -8.936 -14.940 1.00 93.38 87 GLU A C 1
ATOM 691 O O . GLU A 1 87 ? 14.015 -8.873 -14.901 1.00 93.38 87 GLU A O 1
ATOM 696 N N . ILE A 1 88 ? 12.004 -8.326 -14.046 1.00 92.50 88 ILE A N 1
ATOM 697 C CA . ILE A 1 88 ? 12.496 -7.730 -12.802 1.00 92.50 88 ILE A CA 1
ATOM 698 C C . ILE A 1 88 ? 11.660 -8.306 -11.658 1.00 92.50 88 ILE A C 1
ATOM 700 O O . ILE A 1 88 ? 10.449 -8.059 -11.627 1.00 92.50 88 ILE A O 1
ATOM 704 N N . PRO A 1 89 ? 12.266 -9.055 -10.723 1.00 94.06 89 PRO A N 1
ATOM 705 C CA . PRO A 1 89 ? 11.579 -9.555 -9.541 1.00 94.06 89 PRO A CA 1
ATOM 706 C C . PRO A 1 89 ? 10.965 -8.427 -8.709 1.00 94.06 89 PRO A C 1
ATOM 708 O O . PRO A 1 89 ? 11.536 -7.346 -8.568 1.00 94.06 89 PRO A O 1
ATOM 711 N N . VAL A 1 90 ? 9.794 -8.681 -8.125 1.00 94.50 90 VAL A N 1
ATOM 712 C CA . VAL A 1 90 ? 9.053 -7.700 -7.311 1.00 94.50 90 VAL A CA 1
ATOM 713 C C . VAL A 1 90 ? 9.886 -7.165 -6.141 1.00 94.50 90 VAL A C 1
ATOM 715 O O . VAL A 1 90 ? 9.781 -5.991 -5.798 1.00 94.50 90 VAL A O 1
ATOM 718 N N . ASP A 1 91 ? 10.722 -7.997 -5.528 1.00 94.06 91 ASP A N 1
ATOM 719 C CA . ASP A 1 91 ? 11.600 -7.630 -4.416 1.00 94.06 91 ASP A CA 1
ATOM 720 C C . ASP A 1 91 ? 12.771 -6.728 -4.831 1.00 94.06 91 ASP A C 1
ATOM 722 O O . ASP A 1 91 ? 13.248 -5.938 -4.014 1.00 94.06 91 ASP A O 1
ATOM 726 N N . GLU A 1 92 ? 13.172 -6.766 -6.103 1.00 93.62 92 GLU A N 1
ATOM 727 C CA . GLU A 1 92 ? 14.206 -5.888 -6.659 1.00 93.62 92 GLU A CA 1
ATOM 728 C C . GLU A 1 92 ? 13.667 -4.503 -7.050 1.00 93.62 92 GLU A C 1
ATOM 730 O O . GLU A 1 92 ? 14.442 -3.557 -7.215 1.00 93.62 92 GLU A O 1
ATOM 735 N N . ILE A 1 93 ? 12.342 -4.347 -7.167 1.00 93.38 93 ILE A N 1
ATOM 736 C CA . ILE A 1 93 ? 11.717 -3.069 -7.523 1.00 93.38 93 ILE A CA 1
ATOM 737 C C . ILE A 1 93 ? 11.770 -2.125 -6.316 1.00 93.38 93 ILE A C 1
ATOM 739 O O . ILE A 1 93 ? 11.188 -2.425 -5.263 1.00 93.38 93 ILE A O 1
ATOM 743 N N . PRO A 1 94 ? 12.413 -0.950 -6.439 1.00 92.88 94 PRO A N 1
ATOM 744 C CA . PRO A 1 94 ? 12.453 0.011 -5.350 1.00 92.88 94 PRO A CA 1
ATOM 745 C C . PRO A 1 94 ? 11.065 0.575 -5.046 1.00 92.88 94 PRO A C 1
ATOM 747 O O . PRO A 1 94 ? 10.318 0.927 -5.953 1.00 92.88 94 PRO A O 1
ATOM 750 N N . ASP A 1 95 ? 10.748 0.745 -3.764 1.00 93.31 95 ASP A N 1
ATOM 751 C CA . ASP A 1 95 ? 9.463 1.292 -3.307 1.00 93.31 95 ASP A CA 1
ATOM 752 C C . ASP A 1 95 ? 9.106 2.629 -3.975 1.00 93.31 95 ASP A C 1
ATOM 754 O O . ASP A 1 95 ? 7.973 2.865 -4.382 1.00 93.31 95 ASP A O 1
ATOM 758 N N . TYR A 1 96 ? 10.093 3.503 -4.155 1.00 91.19 96 TYR A N 1
ATOM 759 C CA . TYR A 1 96 ? 9.856 4.814 -4.744 1.00 91.19 96 TYR A CA 1
ATOM 760 C C . TYR A 1 96 ? 9.444 4.758 -6.223 1.00 91.19 96 TYR A C 1
ATOM 762 O O . TYR A 1 96 ? 8.763 5.669 -6.693 1.00 91.19 96 TYR A O 1
ATOM 770 N N . ALA A 1 97 ? 9.758 3.671 -6.937 1.00 91.12 97 ALA A N 1
ATOM 771 C CA . ALA A 1 97 ? 9.352 3.477 -8.329 1.00 91.12 97 ALA A CA 1
ATOM 772 C C . ALA A 1 97 ? 7.831 3.288 -8.482 1.00 91.12 97 ALA A C 1
ATOM 774 O O . ALA A 1 97 ? 7.293 3.478 -9.569 1.00 91.12 97 ALA A O 1
ATOM 775 N N . VAL A 1 98 ? 7.127 2.955 -7.394 1.00 93.56 98 VAL A N 1
ATOM 776 C CA . VAL A 1 98 ? 5.681 2.690 -7.409 1.00 93.56 98 VAL A CA 1
ATOM 777 C C . VAL A 1 98 ? 4.847 3.812 -6.791 1.00 93.56 98 VAL A C 1
ATOM 779 O O . VAL A 1 98 ? 3.662 3.627 -6.525 1.00 93.56 98 VAL A O 1
ATOM 782 N N . THR A 1 99 ? 5.443 4.985 -6.555 1.00 92.56 99 THR A N 1
ATOM 783 C CA . THR A 1 99 ? 4.784 6.104 -5.856 1.00 92.56 99 THR A CA 1
ATOM 784 C C . THR A 1 99 ? 3.467 6.521 -6.520 1.00 92.56 99 THR A C 1
ATOM 786 O O . THR A 1 99 ? 2.468 6.683 -5.824 1.00 92.56 99 THR A O 1
ATOM 789 N N . HIS A 1 100 ? 3.431 6.632 -7.853 1.00 88.75 100 HIS A N 1
ATOM 790 C CA . HIS A 1 100 ? 2.221 6.996 -8.600 1.00 88.75 100 HIS A CA 1
ATOM 791 C C . HIS A 1 100 ? 1.119 5.927 -8.482 1.00 88.75 100 HIS A C 1
ATOM 793 O O . HIS A 1 100 ? -0.023 6.247 -8.161 1.00 88.75 100 HIS A O 1
ATOM 799 N N . LEU A 1 101 ? 1.472 4.645 -8.622 1.00 93.12 101 LEU A N 1
ATOM 800 C CA . LEU A 1 101 ? 0.534 3.532 -8.447 1.00 93.12 101 LEU A CA 1
ATOM 801 C C . LEU A 1 101 ? -0.006 3.449 -7.018 1.00 93.12 101 LEU A C 1
ATOM 803 O O . LEU A 1 101 ? -1.158 3.072 -6.820 1.00 93.12 101 LEU A O 1
ATOM 807 N N . LEU A 1 102 ? 0.797 3.810 -6.012 1.00 92.38 102 LEU A N 1
ATOM 808 C CA . LEU A 1 102 ? 0.348 3.820 -4.622 1.00 92.38 102 LEU A CA 1
ATOM 809 C C . LEU A 1 102 ? -0.758 4.862 -4.385 1.00 92.38 102 LEU A C 1
ATOM 811 O O . LEU A 1 102 ? -1.639 4.629 -3.559 1.00 92.38 102 LEU A O 1
ATOM 815 N N . VAL A 1 103 ? -0.746 5.983 -5.119 1.00 89.31 103 VAL A N 1
ATOM 816 C CA . VAL A 1 103 ? -1.846 6.963 -5.109 1.00 89.31 103 VAL A CA 1
ATOM 817 C C . VAL A 1 103 ? -3.120 6.314 -5.646 1.00 89.31 103 VAL A C 1
ATOM 819 O O . VAL A 1 103 ? -4.126 6.265 -4.942 1.00 89.31 103 VAL A O 1
ATOM 822 N N . GLU A 1 104 ? -3.063 5.769 -6.861 1.00 91.62 104 GLU A N 1
ATOM 823 C CA . GLU A 1 104 ? -4.233 5.216 -7.551 1.00 91.62 104 GLU A CA 1
ATOM 824 C C . GLU A 1 104 ? -4.838 4.020 -6.811 1.00 91.62 104 GLU A C 1
ATOM 826 O O . GLU A 1 104 ? -6.049 3.953 -6.591 1.00 91.62 104 GLU A O 1
ATOM 831 N N . LEU A 1 105 ? -3.993 3.077 -6.391 1.00 93.19 105 LEU A N 1
ATOM 832 C CA . LEU A 1 105 ? -4.424 1.895 -5.651 1.00 93.19 105 LEU A CA 1
ATOM 833 C C . LEU A 1 105 ? -4.932 2.263 -4.254 1.00 93.19 105 LEU A C 1
ATOM 835 O O . LEU A 1 105 ? -5.893 1.661 -3.782 1.00 93.19 105 LEU A O 1
ATOM 839 N N . GLY A 1 106 ? -4.329 3.266 -3.611 1.00 91.00 106 GLY A N 1
ATOM 840 C CA . GLY A 1 106 ? -4.793 3.782 -2.327 1.00 91.00 106 GLY A CA 1
ATOM 841 C C . GLY A 1 106 ? -6.193 4.391 -2.413 1.00 91.00 106 GLY A C 1
ATOM 842 O O . GLY A 1 106 ? -7.037 4.113 -1.565 1.00 91.00 106 GLY A O 1
ATOM 843 N N . GLU A 1 107 ? -6.482 5.165 -3.462 1.00 91.62 107 GLU A N 1
ATOM 844 C CA . GLU A 1 107 ? -7.831 5.697 -3.694 1.00 91.62 107 GLU A CA 1
ATOM 845 C C . GLU A 1 107 ? -8.867 4.598 -3.947 1.00 91.62 107 GLU A C 1
ATOM 847 O O . GLU A 1 107 ? -10.009 4.720 -3.505 1.00 91.62 107 GLU A O 1
ATOM 852 N N . GLN A 1 108 ? -8.487 3.534 -4.657 1.00 91.25 108 GLN A N 1
ATOM 853 C CA . GLN A 1 108 ? -9.363 2.384 -4.886 1.00 91.25 108 GLN A CA 1
ATOM 854 C C . GLN A 1 108 ? -9.656 1.635 -3.583 1.00 91.25 108 GLN A C 1
ATOM 856 O O . GLN A 1 108 ? -10.814 1.318 -3.323 1.00 91.25 108 GLN A O 1
ATOM 861 N N . GLU A 1 109 ? -8.635 1.397 -2.756 1.00 91.25 109 GLU A N 1
ATOM 862 C CA . GLU A 1 109 ? -8.781 0.719 -1.462 1.00 91.25 109 GLU A CA 1
ATOM 863 C C . GLU A 1 109 ? -9.717 1.492 -0.523 1.00 91.25 109 GLU A C 1
ATOM 865 O O . GLU A 1 109 ? -10.561 0.894 0.134 1.00 91.25 109 GLU A O 1
ATOM 870 N N . LEU A 1 110 ? -9.616 2.825 -0.489 1.00 88.38 110 LEU A N 1
ATOM 871 C CA . LEU A 1 110 ? -10.465 3.675 0.357 1.00 88.38 110 LEU A CA 1
ATOM 872 C C . LEU A 1 110 ? -11.933 3.738 -0.099 1.00 88.38 110 LEU A C 1
ATOM 874 O O . LEU A 1 110 ? -12.786 4.177 0.670 1.00 88.38 110 LEU A O 1
ATOM 878 N N . ARG A 1 111 ? -12.228 3.359 -1.348 1.00 84.94 111 ARG A N 1
ATOM 879 C CA . ARG A 1 111 ? -13.591 3.321 -1.909 1.00 84.94 111 ARG A CA 1
ATOM 880 C C . ARG A 1 111 ? -14.241 1.937 -1.817 1.00 84.94 111 ARG A C 1
ATOM 882 O O . ARG A 1 111 ? -15.416 1.826 -2.171 1.00 84.94 111 ARG A O 1
ATOM 889 N N . SER A 1 112 ? -13.486 0.909 -1.424 1.00 72.31 112 SER A N 1
ATOM 890 C CA . SER A 1 112 ? -13.973 -0.466 -1.259 1.00 72.31 112 SER A CA 1
ATOM 891 C C . SER A 1 112 ? -14.607 -0.693 0.107 1.00 72.31 112 SER A C 1
ATOM 893 O O . SER A 1 112 ? -15.419 -1.645 0.161 1.00 72.31 112 SER A O 1
#

Radius of gyration: 16.94 Å; chains: 1; bounding box: 36×22×50 Å